P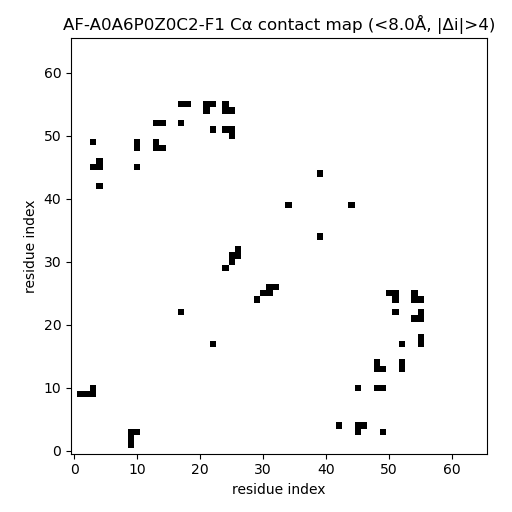rotein AF-A0A6P0Z0C2-F1 (afdb_monomer)

Solvent-accessible surface area (backbone atoms only — not comparable to full-atom values): 4101 Å² total; per-residue (Å²): 132,81,69,52,86,83,36,70,71,55,45,56,57,46,67,70,69,51,52,80,86,40,75,52,41,49,44,74,76,68,63,52,88,72,73,58,92,91,70,73,41,78,68,53,55,40,50,52,54,51,50,39,42,50,54,35,50,51,52,51,56,53,58,75,73,106

Structure (mmCIF, N/CA/C/O backbone):
data_AF-A0A6P0Z0C2-F1
#
_entry.id   AF-A0A6P0Z0C2-F1
#
loop_
_atom_site.group_PDB
_atom_site.id
_atom_site.type_symbol
_atom_site.label_atom_id
_atom_site.label_alt_id
_atom_site.label_comp_id
_atom_site.label_asym_id
_atom_site.label_entity_id
_atom_site.label_seq_id
_atom_site.pdbx_PDB_ins_code
_atom_site.Cartn_x
_atom_site.Cartn_y
_atom_site.Cartn_z
_atom_site.occupancy
_atom_site.B_iso_or_equiv
_atom_site.auth_seq_id
_atom_site.auth_comp_id
_atom_site.auth_asym_id
_atom_site.auth_atom_id
_atom_site.pdbx_PDB_model_num
ATOM 1 N N . PRO A 1 1 ? -13.529 9.885 -8.802 1.00 53.19 1 PRO A N 1
ATOM 2 C CA . PRO A 1 1 ? -12.253 9.501 -8.143 1.00 53.19 1 PRO A CA 1
ATOM 3 C C . PRO A 1 1 ? -11.080 9.757 -9.111 1.00 53.19 1 PRO A C 1
ATOM 5 O O . PRO A 1 1 ? -11.246 9.472 -10.294 1.00 53.19 1 PRO A O 1
ATOM 8 N N . PRO A 1 2 ? -9.954 10.348 -8.668 1.00 53.12 2 PRO A N 1
ATOM 9 C CA . PRO A 1 2 ? -8.799 10.630 -9.528 1.00 53.12 2 PRO A CA 1
ATOM 10 C C . PRO A 1 2 ? -8.263 9.376 -10.235 1.00 53.12 2 PRO A C 1
ATOM 12 O O . PRO A 1 2 ? -8.309 8.281 -9.682 1.00 53.12 2 PRO A O 1
ATOM 15 N N . ASN A 1 3 ? -7.712 9.521 -11.442 1.00 59.38 3 ASN A N 1
ATOM 16 C CA . ASN A 1 3 ? -7.128 8.397 -12.175 1.00 59.38 3 ASN A CA 1
ATOM 17 C C . ASN A 1 3 ? -5.733 8.041 -11.609 1.00 59.38 3 ASN A C 1
ATOM 19 O O . ASN A 1 3 ? -4.700 8.589 -11.998 1.00 59.38 3 ASN A O 1
ATOM 23 N N . PHE A 1 4 ? -5.714 7.154 -10.612 1.00 59.88 4 PHE A N 1
ATOM 24 C CA . PHE A 1 4 ? -4.543 6.849 -9.776 1.00 59.88 4 PHE A CA 1
ATOM 25 C C . PHE A 1 4 ? -3.476 5.960 -10.437 1.00 59.88 4 PHE A C 1
ATOM 27 O O . PHE A 1 4 ? -2.376 5.821 -9.901 1.00 59.88 4 PHE A O 1
ATOM 34 N N . ILE A 1 5 ? -3.789 5.335 -11.576 1.00 57.38 5 ILE A N 1
ATOM 35 C CA . ILE A 1 5 ? -2.880 4.422 -12.293 1.00 57.38 5 ILE A CA 1
ATOM 36 C C . ILE A 1 5 ? -1.943 5.190 -13.240 1.00 57.38 5 ILE A C 1
ATOM 38 O O . ILE A 1 5 ? -0.797 4.775 -13.457 1.00 57.38 5 ILE A O 1
ATOM 42 N N . GLU A 1 6 ? -2.408 6.328 -13.756 1.00 62.16 6 GLU A N 1
ATOM 43 C CA . GLU A 1 6 ? -1.703 7.128 -14.763 1.00 62.16 6 GLU A CA 1
ATOM 44 C C . GLU A 1 6 ? -0.972 8.339 -14.165 1.00 62.16 6 GLU A C 1
ATOM 46 O O . GLU A 1 6 ? 0.077 8.726 -14.675 1.00 62.16 6 GLU A O 1
ATOM 51 N N . SER A 1 7 ? -1.441 8.894 -13.038 1.00 61.16 7 SER A N 1
ATOM 52 C CA . SER A 1 7 ? -0.886 10.130 -12.466 1.00 61.16 7 SER A CA 1
ATOM 53 C C . SER A 1 7 ? -0.093 9.911 -11.169 1.00 61.16 7 SER A C 1
ATOM 55 O O . SER A 1 7 ? -0.650 9.628 -10.106 1.00 61.16 7 SER A O 1
ATOM 57 N N . ARG A 1 8 ? 1.230 10.123 -11.234 1.00 60.19 8 ARG A N 1
ATOM 58 C CA . ARG A 1 8 ? 2.156 10.084 -10.082 1.00 60.19 8 ARG A CA 1
ATOM 59 C C . ARG A 1 8 ? 1.811 11.038 -8.919 1.00 60.19 8 ARG A C 1
ATOM 61 O O . ARG A 1 8 ? 1.893 10.589 -7.774 1.00 60.19 8 ARG A O 1
ATOM 68 N N . PRO A 1 9 ? 1.432 12.316 -9.130 1.00 69.94 9 PRO A N 1
ATOM 69 C CA . PRO A 1 9 ? 1.113 13.213 -8.014 1.00 69.94 9 PRO A CA 1
ATOM 70 C C . PRO A 1 9 ? -0.141 12.786 -7.240 1.00 69.94 9 PRO A C 1
ATOM 72 O O . PRO A 1 9 ? -0.219 13.013 -6.031 1.00 69.94 9 PRO A O 1
ATOM 75 N N . ALA A 1 10 ? -1.094 12.114 -7.897 1.00 66.81 10 ALA A N 1
ATOM 76 C CA . ALA A 1 10 ? -2.272 11.568 -7.229 1.00 66.81 10 ALA A CA 1
ATOM 77 C C . ALA A 1 10 ? -1.882 10.461 -6.236 1.00 66.81 10 ALA A C 1
ATOM 79 O O . ALA A 1 10 ? -2.362 10.453 -5.106 1.00 66.81 10 ALA A O 1
ATOM 80 N N . THR A 1 11 ? -0.937 9.592 -6.608 1.00 64.38 11 THR A N 1
ATOM 81 C CA . THR A 1 11 ? -0.412 8.542 -5.724 1.00 64.38 11 THR A CA 1
ATOM 82 C C . THR A 1 11 ? 0.259 9.118 -4.473 1.00 64.38 11 THR A C 1
ATOM 84 O O . THR A 1 11 ? 0.041 8.608 -3.383 1.00 64.38 11 THR A O 1
ATOM 87 N N . VAL A 1 12 ? 1.015 10.217 -4.587 1.00 67.31 12 VAL A N 1
ATOM 88 C CA . VAL A 1 12 ? 1.690 10.850 -3.433 1.00 67.31 12 VAL A CA 1
ATOM 89 C C . VAL A 1 12 ? 0.695 11.443 -2.431 1.00 67.31 12 VAL A C 1
ATOM 91 O O . VAL A 1 12 ? 0.900 11.328 -1.221 1.00 67.31 12 VAL A O 1
ATOM 94 N N . LYS A 1 13 ? -0.394 12.061 -2.911 1.00 69.81 13 LYS A N 1
ATOM 95 C CA . LYS A 1 13 ? -1.469 12.556 -2.035 1.00 69.81 13 LYS A CA 1
ATOM 96 C C . LYS A 1 13 ? -2.135 11.410 -1.266 1.00 69.81 13 LYS A C 1
ATOM 98 O O . LYS A 1 13 ? -2.388 11.567 -0.077 1.00 69.81 13 LYS A O 1
ATOM 103 N N . LEU A 1 14 ? -2.333 10.257 -1.911 1.00 67.94 14 LEU A N 1
ATOM 104 C CA . LEU A 1 14 ? -2.904 9.060 -1.282 1.00 67.94 14 LEU A CA 1
ATOM 105 C C . LEU A 1 14 ? -2.015 8.506 -0.166 1.00 67.94 14 LEU A C 1
ATOM 107 O O . LEU A 1 14 ? -2.494 8.210 0.920 1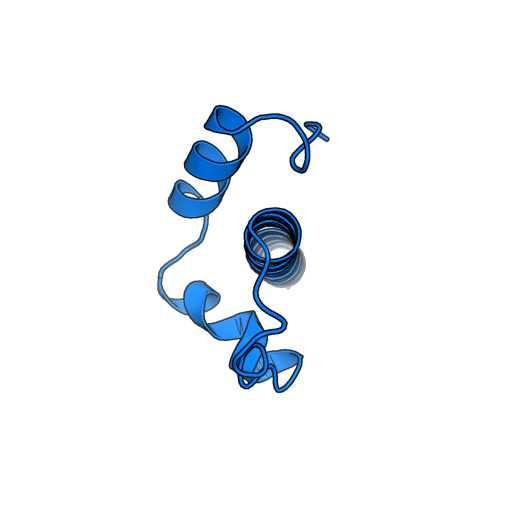.00 67.94 14 LEU A O 1
ATOM 111 N N . THR A 1 15 ? -0.705 8.388 -0.389 1.00 68.25 15 THR A N 1
ATOM 112 C CA . THR A 1 15 ? 0.190 7.831 0.639 1.00 68.25 15 THR A CA 1
ATOM 113 C C . THR A 1 15 ? 0.267 8.712 1.887 1.00 68.25 15 THR A C 1
ATOM 115 O O . THR A 1 15 ? 0.562 8.216 2.974 1.00 68.25 15 THR A O 1
ATOM 118 N N . ARG A 1 16 ? 0.019 10.019 1.732 1.00 73.25 16 ARG A N 1
ATOM 119 C CA . ARG A 1 16 ? -0.013 10.993 2.831 1.00 73.25 16 ARG A CA 1
ATOM 120 C C . ARG A 1 16 ? -1.333 10.995 3.599 1.00 73.25 16 ARG A C 1
ATOM 122 O O . ARG A 1 16 ? -1.310 11.358 4.768 1.00 73.25 16 ARG A O 1
ATOM 129 N N . SER A 1 17 ? -2.443 10.590 2.981 1.00 70.88 17 SER A N 1
ATOM 130 C CA . SER A 1 17 ? -3.751 10.530 3.644 1.00 70.88 17 SER A CA 1
ATOM 131 C C . SER A 1 17 ? -3.990 9.243 4.436 1.00 70.88 17 SER A C 1
ATOM 133 O O . SER A 1 17 ? -4.897 9.226 5.253 1.00 70.88 17 SER A O 1
ATOM 135 N N . ILE A 1 18 ? -3.176 8.194 4.255 1.00 69.75 18 ILE A N 1
ATOM 136 C CA . ILE A 1 18 ? -3.318 6.925 4.992 1.00 69.75 18 ILE A CA 1
ATOM 137 C C . ILE A 1 18 ? -2.785 7.069 6.435 1.00 69.75 18 ILE A C 1
ATOM 139 O O . ILE A 1 18 ? -1.573 7.273 6.621 1.00 69.75 18 ILE A O 1
ATOM 143 N N . PRO A 1 19 ? -3.627 6.875 7.468 1.00 71.81 19 PRO A N 1
ATOM 144 C CA . PRO A 1 19 ? -3.201 6.837 8.862 1.00 71.81 19 PRO A CA 1
ATOM 145 C C . PRO A 1 19 ? -2.163 5.734 9.110 1.00 71.81 19 PRO A C 1
ATOM 147 O O . PRO A 1 19 ? -2.242 4.638 8.555 1.00 71.81 19 PRO A O 1
ATOM 150 N N . LYS A 1 20 ? -1.196 5.985 10.007 1.00 71.81 20 LYS A N 1
ATOM 1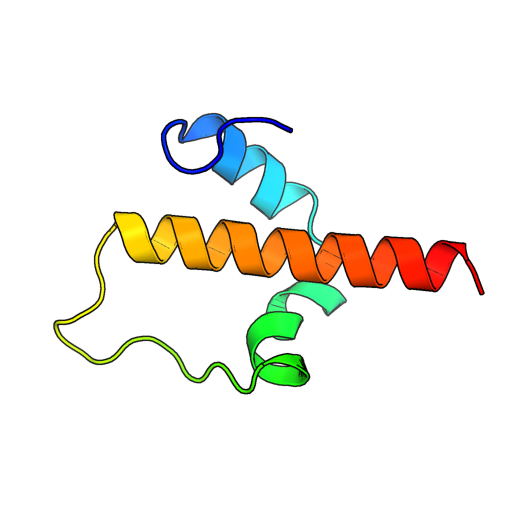51 C CA . LYS A 1 20 ? -0.185 4.993 10.434 1.00 71.81 20 LYS A CA 1
ATOM 152 C C . LYS A 1 20 ? -0.752 3.589 10.751 1.00 71.81 20 LYS A C 1
ATOM 154 O O . LYS A 1 20 ? -0.133 2.635 10.275 1.00 71.81 20 LYS A O 1
ATOM 159 N N . PRO A 1 21 ? -1.885 3.419 11.474 1.00 73.00 21 PRO A N 1
ATOM 160 C CA . PRO A 1 21 ? -2.429 2.083 11.760 1.00 73.00 21 PRO A CA 1
ATOM 161 C C . PRO A 1 21 ? -2.894 1.331 10.504 1.00 73.00 21 PRO A C 1
ATOM 163 O O . PRO A 1 21 ? -2.808 0.103 10.451 1.00 73.00 21 PRO A O 1
ATOM 166 N N . ASN A 1 22 ? -3.302 2.060 9.465 1.00 70.62 22 ASN A N 1
ATOM 167 C CA . ASN A 1 22 ? -3.902 1.493 8.261 1.00 70.62 22 ASN A CA 1
ATOM 168 C C . ASN A 1 22 ? -2.860 1.063 7.216 1.00 70.62 22 ASN A C 1
ATOM 170 O O . ASN A 1 22 ? -3.167 0.335 6.274 1.00 70.62 22 ASN A O 1
ATOM 174 N N . LYS A 1 23 ? -1.584 1.428 7.414 1.00 69.75 23 LYS A N 1
ATOM 175 C CA . LYS A 1 23 ? -0.488 1.124 6.477 1.00 69.75 23 LYS A CA 1
ATOM 176 C C . LYS A 1 23 ? -0.195 -0.367 6.294 1.00 69.75 23 LYS A C 1
ATOM 178 O O . LYS A 1 23 ? 0.434 -0.733 5.306 1.00 69.75 23 LYS A O 1
ATOM 183 N N . GLN A 1 24 ? -0.635 -1.227 7.214 1.00 76.12 24 GLN A N 1
ATOM 184 C CA . GLN A 1 24 ? -0.485 -2.683 7.097 1.00 76.12 24 GLN A CA 1
ATOM 185 C C . GLN A 1 24 ? -1.806 -3.423 6.830 1.00 76.12 24 GLN A C 1
ATOM 187 O O . GLN A 1 24 ? -1.842 -4.650 6.929 1.00 76.12 24 GLN A O 1
ATOM 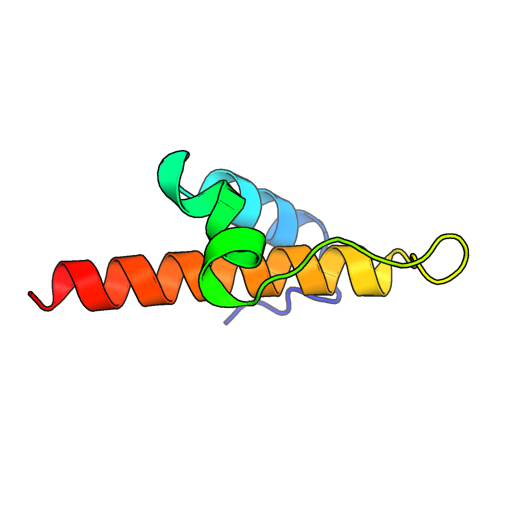192 N N . LEU A 1 25 ? -2.883 -2.723 6.449 1.00 75.88 25 LEU A N 1
ATOM 193 C CA . LEU A 1 25 ? -4.168 -3.371 6.154 1.00 75.88 25 LEU A CA 1
ATOM 194 C C . LEU A 1 25 ? -4.071 -4.385 5.016 1.00 75.88 25 LEU A C 1
ATOM 196 O O . LEU A 1 25 ? -4.691 -5.433 5.107 1.00 75.88 25 LEU A O 1
ATOM 200 N N . LEU A 1 26 ? -3.232 -4.149 4.005 1.00 78.50 26 LEU A N 1
ATOM 201 C CA . LEU A 1 26 ? -2.990 -5.130 2.939 1.00 78.50 26 LEU A CA 1
ATOM 202 C C . LEU A 1 26 ? -2.534 -6.493 3.483 1.00 78.50 26 LEU A C 1
ATOM 204 O O . LEU A 1 26 ? -3.004 -7.531 3.028 1.00 78.50 26 LEU A O 1
ATOM 208 N N . LYS A 1 27 ? -1.652 -6.492 4.489 1.00 81.19 27 LYS A N 1
ATOM 209 C CA . LYS A 1 27 ? -1.182 -7.722 5.136 1.00 81.19 27 LYS A CA 1
ATOM 210 C C . LYS A 1 27 ? -2.260 -8.325 6.032 1.00 81.19 27 LYS A C 1
ATOM 212 O O . LYS A 1 27 ? -2.465 -9.529 6.004 1.00 81.19 27 LYS A O 1
ATOM 217 N N . LYS A 1 28 ? -2.945 -7.484 6.814 1.00 80.94 28 LYS A N 1
ATOM 218 C CA . LYS A 1 28 ? -3.921 -7.922 7.825 1.00 80.94 28 LYS A CA 1
ATOM 219 C C . LYS A 1 28 ? -5.249 -8.414 7.238 1.00 80.94 28 LYS A C 1
ATOM 221 O O . LYS A 1 28 ? -5.809 -9.361 7.762 1.00 80.94 28 LYS A O 1
ATOM 226 N N . GLN A 1 29 ? -5.753 -7.763 6.191 1.00 78.94 29 GLN A N 1
ATOM 227 C CA . GLN A 1 29 ? -7.068 -8.034 5.594 1.00 78.94 29 GLN A CA 1
ATOM 228 C C . GLN A 1 29 ? -6.977 -8.993 4.407 1.00 78.94 29 GLN A C 1
ATOM 230 O O . GLN A 1 29 ? -7.794 -9.893 4.278 1.00 78.94 29 GLN A O 1
ATOM 235 N N . LEU A 1 30 ? -5.981 -8.804 3.534 1.00 80.50 30 LEU A N 1
ATOM 236 C CA . LEU A 1 30 ? -5.851 -9.587 2.301 1.00 80.50 30 LEU A CA 1
ATOM 237 C C . LEU A 1 30 ? -4.762 -10.664 2.377 1.00 80.50 30 LEU A C 1
ATOM 239 O O . LEU A 1 30 ? -4.536 -11.360 1.392 1.00 80.50 30 LEU A O 1
ATOM 243 N N . GLY A 1 31 ? -4.040 -10.778 3.498 1.00 82.62 31 GLY A N 1
ATOM 244 C CA . GLY A 1 31 ? -2.916 -11.711 3.612 1.00 82.62 31 GLY A CA 1
ATOM 245 C C . GLY A 1 31 ? -1.788 -11.416 2.618 1.00 82.62 31 GLY A C 1
ATOM 246 O O . GLY A 1 31 ? -1.021 -12.310 2.274 1.00 82.62 31 GLY A O 1
ATOM 247 N N . PHE A 1 32 ? -1.687 -10.181 2.110 1.00 82.12 32 PHE A N 1
ATOM 248 C CA . PHE A 1 32 ? -0.754 -9.846 1.038 1.00 82.12 32 PHE A CA 1
ATOM 249 C C . PHE A 1 32 ? 0.697 -9.898 1.535 1.00 82.12 32 PHE A C 1
ATOM 251 O O . PHE A 1 32 ? 1.154 -9.000 2.240 1.00 82.12 32 PHE A O 1
ATOM 258 N N . GLN A 1 33 ? 1.441 -10.938 1.155 1.00 79.88 33 GLN A N 1
ATOM 259 C CA . GLN A 1 33 ? 2.830 -11.132 1.594 1.00 79.88 33 GLN A CA 1
ATOM 260 C C . GLN A 1 33 ? 3.852 -10.351 0.754 1.00 79.88 33 GLN A C 1
ATOM 262 O O . GLN A 1 33 ? 4.959 -10.090 1.221 1.00 79.88 33 GLN A O 1
ATOM 267 N N . GLY A 1 34 ? 3.471 -9.912 -0.446 1.00 78.25 34 GLY A N 1
ATOM 268 C CA . GLY A 1 34 ? 4.337 -9.191 -1.373 1.00 78.25 34 GLY A CA 1
ATOM 269 C C . GLY A 1 34 ? 4.205 -9.710 -2.800 1.00 78.25 34 GLY A C 1
ATOM 270 O O . GLY A 1 34 ? 3.410 -10.604 -3.084 1.00 78.25 34 GLY A O 1
ATOM 271 N N . TYR A 1 35 ? 4.992 -9.129 -3.701 1.00 81.69 35 TYR A N 1
ATOM 272 C CA . TYR A 1 35 ? 5.141 -9.629 -5.066 1.00 81.69 35 TYR A CA 1
ATOM 273 C C . TYR A 1 35 ? 6.274 -10.653 -5.128 1.00 81.69 35 TYR A C 1
ATOM 275 O O . TYR A 1 35 ? 7.252 -10.538 -4.388 1.00 81.69 35 TYR A O 1
ATOM 283 N N . LYS A 1 36 ? 6.161 -11.634 -6.030 1.00 82.31 36 LYS A N 1
ATOM 284 C CA . LYS A 1 36 ? 7.262 -12.555 -6.316 1.00 82.31 36 LYS A CA 1
ATOM 285 C C . LYS A 1 36 ? 8.427 -11.799 -6.958 1.00 82.31 36 LYS A C 1
ATOM 287 O O . LYS A 1 36 ? 8.234 -10.828 -7.696 1.00 82.31 36 LYS A O 1
ATOM 292 N N . ILE A 1 37 ? 9.644 -12.260 -6.678 1.00 74.38 37 ILE A N 1
ATOM 293 C CA . ILE A 1 37 ? 10.865 -11.735 -7.296 1.00 74.38 37 ILE A CA 1
ATOM 294 C C . ILE A 1 37 ? 10.755 -11.940 -8.815 1.00 74.38 37 ILE A C 1
ATOM 296 O O . ILE A 1 37 ? 10.493 -13.049 -9.269 1.00 74.38 37 ILE A O 1
ATOM 300 N N . GLY A 1 38 ? 10.903 -10.860 -9.587 1.00 78.88 38 GLY A N 1
ATOM 301 C CA . GLY A 1 38 ? 10.784 -10.861 -11.054 1.00 78.88 38 GLY A CA 1
ATOM 302 C C . GLY A 1 38 ? 9.411 -10.456 -11.606 1.0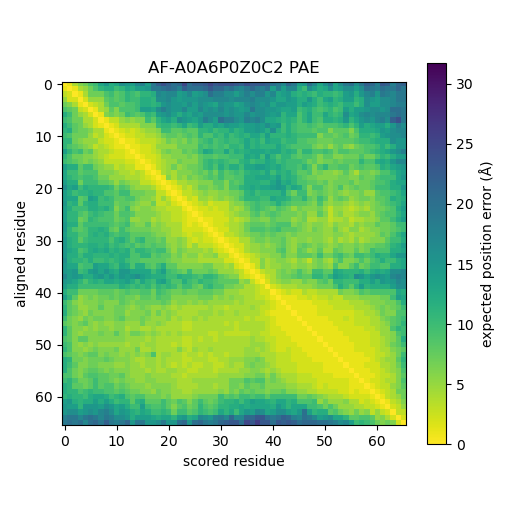0 78.88 38 GLY A C 1
ATOM 303 O O . GLY A 1 38 ? 9.331 -10.015 -12.747 1.00 78.88 38 GLY A O 1
ATOM 304 N N . G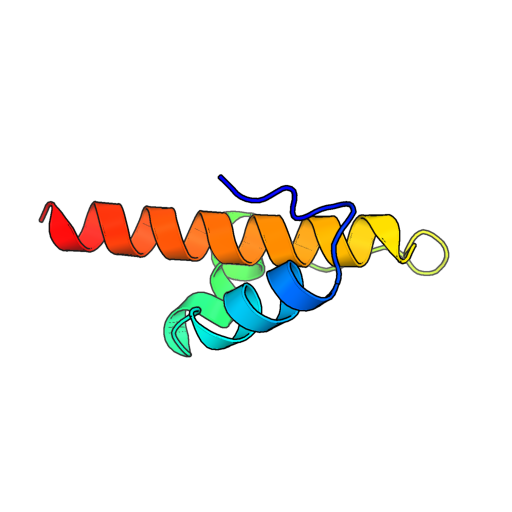LU A 1 39 ? 8.344 -10.505 -10.804 1.00 78.12 39 GLU A N 1
ATOM 305 C CA . GLU A 1 39 ? 7.004 -10.084 -11.247 1.00 78.12 39 GLU A CA 1
ATOM 306 C C . GLU A 1 39 ? 6.699 -8.619 -10.915 1.00 78.12 39 GLU A C 1
ATOM 308 O O . GLU A 1 39 ? 5.764 -8.061 -11.486 1.00 78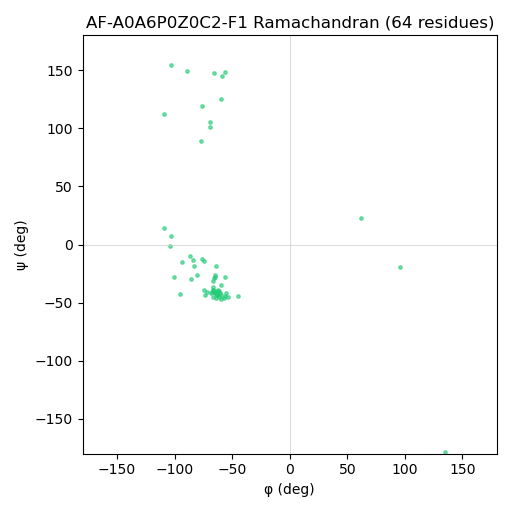.12 39 GLU A O 1
ATOM 313 N N . PHE A 1 40 ? 7.485 -7.987 -10.031 1.00 82.56 40 PHE A N 1
ATOM 314 C CA . PHE A 1 40 ? 7.250 -6.632 -9.527 1.00 82.56 40 PHE A CA 1
ATOM 315 C C . PHE A 1 40 ? 7.457 -5.554 -10.598 1.00 82.56 40 PHE A C 1
ATOM 317 O O . PHE A 1 40 ? 8.574 -5.116 -10.872 1.00 82.56 40 PHE A O 1
ATOM 324 N N . THR A 1 41 ? 6.355 -5.064 -11.165 1.00 82.94 41 THR A N 1
ATOM 325 C CA . THR A 1 41 ? 6.384 -3.972 -12.151 1.00 82.94 41 THR A CA 1
ATOM 326 C C . THR A 1 41 ? 5.952 -2.626 -11.549 1.00 82.94 41 THR A C 1
ATOM 328 O O . THR A 1 41 ? 5.127 -2.581 -10.630 1.00 82.94 41 THR A O 1
ATOM 331 N N . PRO A 1 42 ? 6.390 -1.479 -12.110 1.00 79.62 42 PRO A N 1
ATOM 332 C CA . PRO A 1 42 ? 5.940 -0.154 -11.666 1.00 79.62 42 PRO A CA 1
ATOM 333 C C . PRO A 1 42 ? 4.417 0.040 -11.710 1.00 79.62 42 PRO A C 1
ATOM 335 O O . PRO A 1 42 ? 3.864 0.824 -10.938 1.00 79.62 42 PRO A O 1
ATOM 338 N N . ARG A 1 43 ? 3.722 -0.667 -12.610 1.00 81.06 43 ARG A N 1
ATOM 339 C CA . ARG A 1 43 ? 2.256 -0.654 -12.705 1.00 81.06 43 ARG A CA 1
ATOM 340 C C . ARG A 1 43 ? 1.615 -1.395 -11.529 1.00 81.06 43 ARG A C 1
ATOM 342 O O . ARG A 1 43 ? 0.627 -0.912 -10.980 1.00 81.06 43 ARG A O 1
ATOM 349 N N . GLN A 1 44 ? 2.182 -2.525 -11.113 1.00 82.25 44 GLN A N 1
ATOM 350 C CA . GLN A 1 44 ? 1.725 -3.252 -9.928 1.00 82.25 44 GLN A CA 1
ATOM 351 C C . GLN A 1 44 ? 1.987 -2.469 -8.643 1.00 82.25 44 GLN A C 1
ATOM 353 O O . GLN A 1 44 ? 1.087 -2.373 -7.817 1.00 82.25 44 GLN A O 1
ATOM 358 N N . ALA A 1 45 ? 3.147 -1.817 -8.514 1.00 80.19 45 ALA A N 1
ATOM 359 C CA . ALA A 1 45 ? 3.439 -0.954 -7.370 1.00 80.19 45 ALA A CA 1
ATOM 360 C C . ALA A 1 45 ? 2.348 0.115 -7.167 1.00 80.19 45 ALA A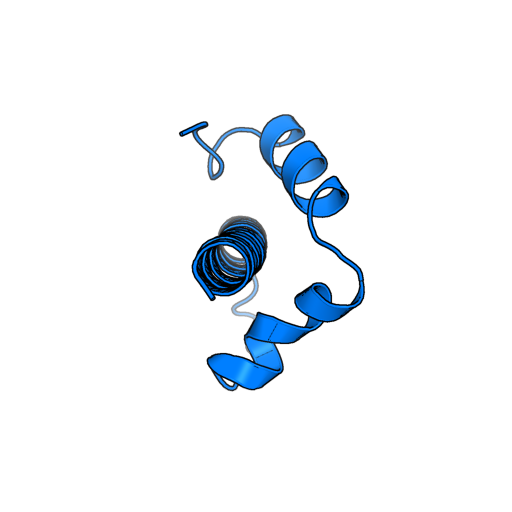 C 1
ATOM 362 O O . ALA A 1 45 ? 1.835 0.285 -6.062 1.00 80.19 45 ALA A O 1
ATOM 363 N N . ARG A 1 46 ? 1.912 0.772 -8.253 1.00 80.25 46 ARG A N 1
ATOM 364 C CA . ARG A 1 46 ? 0.808 1.750 -8.217 1.00 80.25 46 ARG A CA 1
ATOM 365 C C . ARG A 1 46 ? -0.527 1.112 -7.830 1.00 80.25 46 ARG A C 1
ATOM 367 O O . ARG A 1 46 ? -1.267 1.700 -7.046 1.00 80.25 46 ARG A O 1
ATOM 374 N N . ARG A 1 47 ? -0.824 -0.095 -8.330 1.00 81.75 47 ARG A N 1
ATOM 375 C CA . ARG A 1 47 ? -2.031 -0.857 -7.954 1.00 81.75 47 ARG A CA 1
ATOM 376 C C . ARG A 1 47 ? -2.035 -1.231 -6.471 1.00 81.75 47 ARG A C 1
ATOM 378 O O . ARG A 1 47 ? -3.053 -1.031 -5.822 1.00 81.75 47 ARG A O 1
ATOM 385 N N . ALA A 1 48 ? -0.912 -1.692 -5.919 1.00 81.81 48 ALA A N 1
ATOM 386 C CA . ALA A 1 48 ? -0.784 -1.956 -4.486 1.00 81.81 48 ALA A CA 1
ATOM 387 C C . ALA A 1 48 ? -0.997 -0.688 -3.654 1.00 81.81 48 ALA A C 1
ATOM 389 O O . ALA A 1 48 ? -1.699 -0.731 -2.647 1.00 81.81 48 ALA A O 1
ATOM 390 N N . THR A 1 49 ? -0.448 0.457 -4.076 1.00 80.06 49 THR A N 1
ATOM 391 C CA . THR A 1 49 ? -0.687 1.727 -3.375 1.00 80.06 49 THR A CA 1
ATOM 392 C C . THR A 1 49 ? -2.161 2.130 -3.411 1.00 80.06 49 THR A C 1
ATOM 394 O O . THR A 1 49 ? -2.706 2.508 -2.376 1.00 80.06 49 THR A O 1
ATOM 397 N N . ALA A 1 50 ? -2.824 2.002 -4.564 1.00 80.25 50 ALA A N 1
ATOM 398 C CA . ALA A 1 50 ? -4.252 2.289 -4.693 1.00 80.25 50 ALA A CA 1
ATOM 399 C C . ALA A 1 50 ? -5.112 1.345 -3.833 1.00 80.25 50 ALA A C 1
ATOM 401 O O . ALA A 1 50 ? -6.015 1.807 -3.143 1.00 80.25 50 ALA A O 1
ATOM 402 N N . ALA A 1 51 ? -4.793 0.047 -3.815 1.00 82.94 51 ALA A N 1
ATOM 403 C CA . ALA A 1 51 ? -5.470 -0.937 -2.972 1.00 82.94 51 ALA A CA 1
ATOM 404 C C . ALA A 1 51 ? -5.269 -0.645 -1.476 1.00 82.94 51 ALA A C 1
ATOM 406 O O . ALA A 1 51 ? -6.228 -0.683 -0.714 1.00 82.94 51 ALA A O 1
ATOM 407 N N . SER A 1 52 ? -4.048 -0.285 -1.062 1.00 81.38 52 SER A N 1
ATOM 408 C CA . SER A 1 52 ? -3.749 0.129 0.317 1.00 81.38 52 SER A CA 1
ATOM 409 C C . SER A 1 52 ? -4.607 1.317 0.752 1.00 81.38 52 SER A C 1
ATOM 411 O O . SER A 1 52 ? -5.199 1.308 1.830 1.00 81.38 52 SER A O 1
ATOM 413 N N . TRP A 1 53 ? -4.716 2.329 -0.114 1.00 79.81 53 TRP A N 1
ATOM 414 C CA . TRP A 1 53 ? -5.542 3.498 0.158 1.00 79.81 53 TRP A CA 1
ATOM 415 C C . TRP A 1 53 ? -7.032 3.160 0.212 1.00 79.81 53 TRP A C 1
ATOM 417 O O . TRP A 1 53 ? -7.709 3.588 1.140 1.00 79.81 53 TRP A O 1
ATOM 427 N N . LEU A 1 54 ? -7.536 2.369 -0.741 1.00 81.69 54 LEU A N 1
ATOM 428 C CA . LEU A 1 54 ? -8.944 1.978 -0.775 1.00 81.69 54 LEU A CA 1
ATOM 429 C C . LEU A 1 54 ? -9.334 1.217 0.496 1.00 81.69 54 LEU A C 1
ATOM 431 O O . LEU A 1 54 ? -10.359 1.520 1.095 1.00 81.69 54 LEU A O 1
ATOM 435 N N . LEU A 1 55 ? -8.488 0.286 0.946 1.00 82.06 55 LEU A N 1
ATOM 436 C CA . LEU A 1 55 ? -8.702 -0.438 2.199 1.00 82.06 55 LEU A CA 1
ATOM 437 C C . LEU A 1 55 ? -8.709 0.500 3.410 1.00 82.06 55 LEU A C 1
ATOM 439 O O . LEU A 1 55 ? -9.560 0.340 4.280 1.00 82.06 55 LEU A O 1
ATOM 443 N N . SER A 1 56 ? -7.803 1.486 3.459 1.00 79.69 56 SER A N 1
ATOM 444 C CA . SER A 1 56 ? -7.809 2.520 4.506 1.00 79.69 56 SER A CA 1
ATOM 445 C C . SER A 1 56 ? -9.114 3.307 4.501 1.00 79.69 56 SER A C 1
ATOM 447 O O . SER A 1 56 ? -9.734 3.468 5.544 1.00 79.69 56 SER A O 1
ATOM 449 N N . HIS A 1 57 ? -9.560 3.744 3.321 1.00 78.25 57 HIS A N 1
ATOM 450 C CA . HIS A 1 57 ? -10.769 4.543 3.171 1.00 78.25 57 HIS A CA 1
ATOM 451 C C . HIS A 1 57 ? -12.032 3.755 3.532 1.00 78.25 57 HIS A C 1
ATOM 453 O O . HIS A 1 57 ? -12.920 4.290 4.182 1.00 78.25 57 HIS A O 1
ATOM 459 N N . MET A 1 58 ? -12.103 2.470 3.171 1.00 81.69 58 MET A N 1
ATOM 460 C CA . MET A 1 58 ? -13.197 1.591 3.589 1.00 81.69 58 MET A CA 1
ATOM 461 C C . MET A 1 58 ? -13.200 1.375 5.106 1.00 81.69 58 MET A C 1
ATOM 463 O O . MET A 1 58 ? -14.262 1.423 5.712 1.00 81.69 58 MET A O 1
ATOM 467 N N . GLN A 1 59 ? -12.033 1.182 5.730 1.00 79.94 59 GLN A N 1
ATOM 468 C CA . GLN A 1 59 ? -11.911 1.089 7.190 1.00 79.94 59 GLN A CA 1
ATOM 469 C C . GLN A 1 59 ? -12.356 2.379 7.887 1.00 79.94 59 GLN A C 1
ATOM 471 O O . GLN A 1 59 ? -13.126 2.319 8.836 1.00 79.94 59 GLN A O 1
ATOM 476 N N . GLU A 1 60 ? -11.928 3.540 7.390 1.00 75.56 60 GLU A N 1
ATOM 477 C CA . GLU A 1 60 ? -12.341 4.850 7.906 1.00 75.56 60 GLU A CA 1
ATOM 478 C C . GLU A 1 60 ? -13.843 5.097 7.714 1.00 75.56 60 GLU A C 1
ATOM 480 O O . GLU A 1 60 ? -14.505 5.564 8.636 1.00 75.56 60 GLU A O 1
ATOM 485 N N . ALA A 1 61 ? -14.403 4.733 6.557 1.00 75.00 61 ALA A N 1
ATOM 486 C CA . ALA A 1 61 ? -15.833 4.853 6.283 1.00 75.00 61 ALA A CA 1
ATOM 487 C C . ALA A 1 61 ? -16.678 3.912 7.157 1.00 75.00 61 ALA A C 1
ATOM 489 O O . ALA A 1 61 ? -17.761 4.292 7.588 1.00 75.00 61 ALA A O 1
ATOM 490 N N . VAL A 1 62 ? -16.190 2.699 7.443 1.00 70.38 62 VAL A N 1
ATOM 491 C CA . VAL A 1 62 ? -16.826 1.773 8.396 1.00 70.38 62 VAL A CA 1
ATOM 492 C C . VAL A 1 62 ? -16.722 2.319 9.825 1.00 70.38 62 VAL A C 1
ATOM 494 O O . VAL A 1 62 ? -17.712 2.301 10.552 1.00 70.38 62 VAL A O 1
ATOM 497 N N . ALA A 1 63 ? -15.567 2.873 10.208 1.00 63.28 63 ALA A N 1
ATOM 498 C CA . ALA A 1 63 ? -15.344 3.467 11.526 1.00 63.28 63 ALA A CA 1
ATOM 499 C C . ALA A 1 63 ? -16.175 4.739 11.771 1.00 63.28 63 ALA A C 1
ATOM 501 O O . ALA A 1 63 ? -16.580 4.984 12.897 1.00 63.28 63 ALA A O 1
ATOM 502 N N . GLN A 1 64 ? -16.468 5.532 10.735 1.00 58.59 64 GLN A N 1
ATOM 503 C CA . GLN A 1 64 ? -17.374 6.689 10.820 1.00 58.59 64 GLN A CA 1
ATOM 504 C C . GLN A 1 64 ? -18.857 6.306 10.905 1.00 58.59 64 GLN A C 1
ATOM 506 O O . GLN A 1 64 ? -19.689 7.162 11.194 1.00 58.59 64 GLN A O 1
ATOM 511 N N . LYS A 1 65 ? -19.201 5.046 10.615 1.00 55.88 65 LYS A N 1
ATOM 512 C CA . LYS A 1 65 ? -20.580 4.542 10.599 1.00 55.88 65 LYS A CA 1
ATOM 513 C C . LYS A 1 65 ? -20.936 3.700 11.833 1.00 55.88 65 LYS A C 1
ATOM 515 O O . LYS A 1 65 ? -22.003 3.091 11.830 1.00 55.88 65 LYS A O 1
ATOM 520 N N . SER A 1 66 ? -20.046 3.640 12.828 1.00 46.84 66 SER A N 1
ATOM 521 C CA . SER A 1 66 ? -20.193 2.869 14.074 1.00 46.84 66 SER A CA 1
ATOM 522 C C . SER A 1 66 ? -20.299 3.780 15.289 1.00 46.84 66 SER A C 1
ATOM 524 O O . SER A 1 66 ? -19.632 4.837 15.276 1.00 46.84 66 SER A O 1
#

Mean predicted aligned error: 7.94 Å

pLDDT: mean 73.45, std 9.05, range [46.84, 82.94]

Secondary structure (DSSP, 8-state):
---TTT-HHHHHHHHHHS-GGGGGHHHHHH----PPTTT--HHHHHHHHHHHHHHHHHHHHHHTT-

Nearest PDB structures (foldseek):
  2l1n-assembly1_A  TM=8.294E-01  e=4.074E-05  Synechococcus elongatus PCC 7942 = FACHB-805
  6s3s-assembly1_E  TM=3.967E-01  e=5.280E+00  Vibrio mimicus CAIM 602
  6s3l-assembly1_C  TM=3.616E-01  e=4.661E+00  Vibrio mimicus CAIM 602

Sequence (66 aa):
PPNFIESRPATVKLTRSIPKPNKQLLKKQLGFQGYKIGEFTPRQARRATAASWLLSHMQEAVAQKS

Foldseek 3Di:
DDPQQPDPVVLVVLVVPQDPVLQCCCCVPVVDPDDDVPPDDPSVVSVVSVVSSVSSVVVVVVVVVD

Radius of gyration: 12.57 Å; Cα contacts (8 Å, |Δi|>4): 38;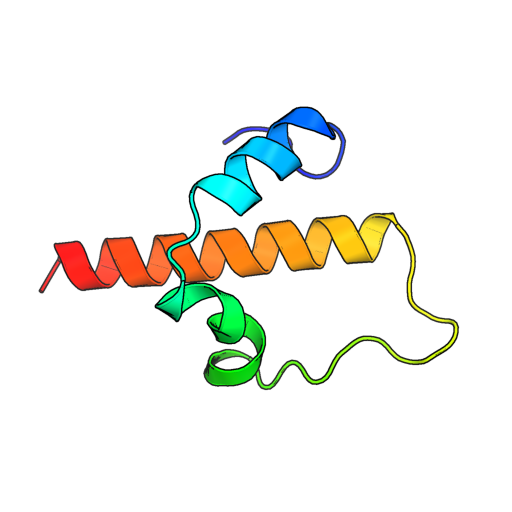 chains: 1; bounding box: 31×26×29 Å